Protein AF-A0A0V8EM22-F1 (afdb_monomer_lite)

Structure (mmCIF, N/CA/C/O backbone):
data_AF-A0A0V8EM22-F1
#
_entry.id   AF-A0A0V8EM22-F1
#
loop_
_atom_site.group_PDB
_atom_site.id
_atom_site.type_symbol
_atom_site.label_atom_id
_atom_site.label_alt_id
_atom_site.label_comp_id
_atom_site.label_asym_id
_atom_site.label_entity_id
_atom_site.label_seq_id
_atom_site.pdbx_PDB_ins_code
_atom_site.Cartn_x
_atom_site.Cartn_y
_atom_site.Cartn_z
_atom_site.occupancy
_atom_site.B_iso_or_equiv
_atom_site.auth_seq_id
_atom_site.auth_comp_id
_atom_site.auth_asym_id
_atom_site.auth_atom_id
_atom_site.pdbx_PDB_model_num
ATOM 1 N N . MET A 1 1 ? -6.463 -28.606 -37.754 1.00 37.53 1 MET A N 1
ATOM 2 C CA . MET A 1 1 ? -6.885 -27.564 -36.786 1.00 37.53 1 MET A CA 1
ATOM 3 C C . MET A 1 1 ? -6.209 -26.250 -37.142 1.00 37.53 1 MET A C 1
ATOM 5 O O . MET A 1 1 ? -5.006 -26.117 -36.960 1.00 37.53 1 MET A O 1
ATOM 9 N N . ASN A 1 2 ? -6.978 -25.320 -37.706 1.00 43.59 2 ASN A N 1
ATOM 10 C CA . ASN A 1 2 ? -6.508 -24.031 -38.202 1.00 43.59 2 ASN A CA 1
ATOM 11 C C . ASN A 1 2 ? -6.302 -23.076 -37.009 1.00 43.59 2 ASN A C 1
ATOM 13 O O . ASN A 1 2 ? -7.273 -22.582 -36.436 1.00 43.59 2 ASN A O 1
ATOM 17 N N . LYS A 1 3 ? -5.058 -22.894 -36.547 1.00 51.03 3 LYS A N 1
ATOM 18 C CA . LYS A 1 3 ? -4.764 -22.019 -35.401 1.00 51.03 3 LYS A CA 1
ATOM 19 C C . LYS A 1 3 ? -4.570 -20.589 -35.900 1.00 51.03 3 LYS A C 1
ATOM 21 O O . LYS A 1 3 ? -3.535 -20.238 -36.450 1.00 51.03 3 LYS A O 1
ATOM 26 N N . ASN A 1 4 ? -5.624 -19.806 -35.703 1.00 49.94 4 ASN A N 1
ATOM 27 C CA . ASN A 1 4 ? -5.757 -18.380 -35.971 1.00 49.94 4 ASN A CA 1
ATOM 28 C C . ASN A 1 4 ? -4.538 -17.586 -35.442 1.00 49.94 4 ASN A C 1
ATOM 30 O O . ASN A 1 4 ? -4.326 -17.489 -34.232 1.00 49.94 4 ASN A O 1
ATOM 34 N N . LEU A 1 5 ? -3.734 -17.032 -36.355 1.00 57.19 5 LEU A N 1
ATOM 35 C CA . LEU A 1 5 ? -2.487 -16.291 -36.097 1.00 57.19 5 LEU A CA 1
ATOM 36 C C . LEU A 1 5 ? -2.725 -14.841 -35.631 1.00 57.19 5 LEU A C 1
ATOM 38 O O . LEU A 1 5 ? -1.837 -14.002 -35.753 1.00 57.19 5 LEU A O 1
ATOM 42 N N . ASN A 1 6 ? -3.916 -14.520 -35.116 1.00 58.00 6 ASN A N 1
ATOM 43 C CA . ASN A 1 6 ? -4.239 -13.161 -34.698 1.00 58.00 6 ASN A CA 1
ATOM 44 C C . ASN A 1 6 ? -3.881 -12.934 -33.208 1.00 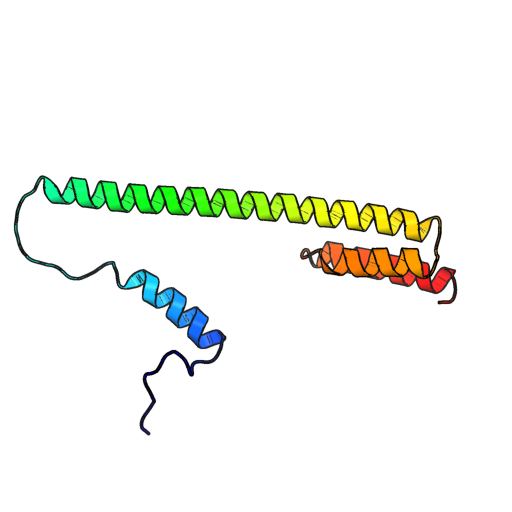58.00 6 ASN A C 1
ATOM 46 O O . ASN A 1 6 ? -4.538 -13.512 -32.333 1.00 58.00 6 ASN A O 1
ATOM 50 N N . PRO A 1 7 ? -2.880 -12.088 -32.885 1.00 56.06 7 PRO A N 1
ATOM 51 C CA . PRO A 1 7 ? -2.395 -11.864 -31.515 1.00 56.06 7 PRO A CA 1
ATOM 52 C C . PRO A 1 7 ? -3.414 -11.181 -30.587 1.00 56.06 7 PRO A C 1
ATOM 54 O O . PRO A 1 7 ? -3.223 -11.144 -29.370 1.00 56.06 7 PRO A O 1
ATOM 57 N N . LEU A 1 8 ? -4.512 -10.660 -31.142 1.00 57.84 8 LEU A N 1
ATOM 58 C CA . LEU A 1 8 ? -5.591 -10.035 -30.377 1.00 57.84 8 LEU A CA 1
ATOM 59 C C . LEU A 1 8 ? -6.415 -11.051 -29.563 1.00 57.84 8 LEU A C 1
ATOM 61 O O . LEU A 1 8 ? -6.966 -10.695 -28.528 1.00 57.84 8 LEU A O 1
ATOM 65 N N . ASN A 1 9 ? -6.445 -12.320 -29.989 1.00 59.00 9 ASN A N 1
ATOM 66 C CA . ASN A 1 9 ? -7.197 -13.399 -29.333 1.00 59.00 9 ASN A CA 1
ATOM 67 C C . ASN A 1 9 ? -6.352 -14.232 -28.352 1.00 59.00 9 ASN A C 1
ATOM 69 O O . ASN A 1 9 ? -6.757 -15.320 -27.941 1.00 59.00 9 ASN A O 1
ATOM 73 N N . TRP A 1 10 ? -5.152 -13.769 -27.998 1.00 68.12 10 TRP A N 1
ATOM 74 C CA . TRP A 1 10 ? -4.244 -14.516 -27.129 1.00 68.12 10 TRP A CA 1
ATOM 75 C C . TRP A 1 10 ? -4.523 -14.239 -25.652 1.00 68.12 10 TRP A C 1
ATOM 77 O O . TRP A 1 10 ? -4.811 -13.115 -25.244 1.00 68.12 10 TRP A O 1
ATOM 87 N N . THR A 1 11 ? -4.398 -15.276 -24.824 1.00 67.44 11 THR A N 1
ATOM 88 C CA . THR A 1 11 ? -4.560 -15.148 -23.369 1.00 67.44 11 THR A CA 1
ATOM 89 C C . THR A 1 11 ? -3.485 -14.226 -22.774 1.00 67.44 11 THR A C 1
ATOM 91 O O . THR A 1 11 ? -2.376 -14.135 -23.302 1.00 67.44 11 THR A O 1
ATOM 94 N N . LYS A 1 12 ? -3.763 -13.562 -21.637 1.00 57.88 12 LYS A N 1
ATOM 95 C CA . LYS A 1 12 ? -2.832 -12.587 -21.018 1.00 57.88 12 LYS A CA 1
ATOM 96 C C . LYS A 1 12 ? -1.407 -13.134 -20.818 1.00 57.88 12 LYS A C 1
ATOM 98 O O . LYS A 1 12 ? -0.442 -12.393 -20.964 1.00 57.88 12 LYS A O 1
ATOM 103 N N . LYS A 1 13 ? -1.256 -14.435 -20.536 1.00 54.84 13 LYS A N 1
ATOM 104 C CA . LYS A 1 13 ? 0.058 -15.096 -20.418 1.00 54.84 13 LYS A CA 1
ATOM 105 C C . LYS A 1 13 ? 0.783 -15.206 -21.768 1.00 54.84 13 LYS A C 1
ATOM 107 O O . LYS A 1 13 ? 1.988 -14.988 -21.827 1.00 54.84 13 LYS A O 1
ATOM 112 N N . GLN A 1 14 ? 0.060 -15.476 -22.854 1.00 55.62 14 GLN A N 1
ATOM 113 C CA . GLN A 1 14 ? 0.615 -15.542 -24.209 1.00 55.62 14 GLN A CA 1
ATOM 114 C C . GLN A 1 14 ? 0.991 -14.159 -24.759 1.00 55.62 14 GLN A C 1
ATOM 116 O O . GLN A 1 14 ? 2.008 -14.051 -25.434 1.00 55.62 14 GLN A O 1
ATOM 121 N N . GLN A 1 15 ? 0.249 -13.100 -24.416 1.00 59.22 15 GLN A N 1
ATOM 122 C CA . GLN A 1 15 ? 0.615 -11.720 -24.776 1.00 59.22 15 GLN A CA 1
ATOM 123 C C . GLN A 1 15 ? 1.915 -11.251 -24.101 1.00 59.22 15 GLN A C 1
ATOM 125 O O . GLN A 1 15 ? 2.701 -10.523 -24.701 1.00 59.22 15 GLN A O 1
ATOM 130 N N . ILE A 1 16 ? 2.181 -11.682 -22.864 1.00 57.59 16 ILE A N 1
ATOM 131 C CA . ILE A 1 16 ? 3.436 -11.357 -22.166 1.00 57.59 16 ILE A CA 1
ATOM 132 C C . ILE A 1 16 ? 4.625 -12.060 -22.839 1.00 57.59 16 ILE A C 1
ATOM 134 O O . ILE A 1 16 ? 5.673 -11.450 -23.045 1.00 57.59 16 ILE A O 1
ATOM 138 N N . ILE A 1 17 ? 4.447 -13.320 -23.244 1.00 50.62 17 ILE A N 1
ATOM 139 C CA . ILE A 1 17 ? 5.478 -14.098 -23.946 1.00 50.62 17 ILE A CA 1
ATOM 140 C C . ILE A 1 17 ? 5.706 -13.545 -25.365 1.00 50.62 17 ILE A C 1
ATOM 142 O O . ILE A 1 17 ? 6.851 -13.398 -25.791 1.00 50.62 17 ILE A O 1
ATOM 146 N N . SER A 1 18 ? 4.650 -13.135 -26.076 1.00 46.59 18 SER A N 1
ATOM 147 C CA . SER A 1 18 ? 4.771 -12.488 -27.391 1.00 46.59 18 SER A CA 1
ATOM 148 C C . SER A 1 18 ? 5.400 -11.094 -27.304 1.00 46.59 18 SER A C 1
ATOM 150 O O . SER A 1 18 ? 6.172 -10.709 -28.182 1.00 46.59 18 SER A O 1
ATOM 152 N N . GLY A 1 19 ? 5.129 -10.357 -26.222 1.00 48.78 19 GLY A N 1
ATOM 153 C CA . GLY A 1 19 ? 5.757 -9.072 -25.919 1.00 48.78 19 GLY A CA 1
ATOM 154 C C . GLY A 1 19 ? 7.262 -9.181 -25.653 1.00 48.78 19 GLY A C 1
ATOM 155 O O . GLY A 1 19 ? 8.007 -8.269 -26.007 1.00 48.78 19 GLY A O 1
ATOM 156 N N . ALA A 1 20 ? 7.732 -10.306 -25.102 1.00 48.53 20 ALA A N 1
ATOM 157 C CA . ALA A 1 20 ? 9.160 -10.583 -24.935 1.00 48.53 20 ALA A CA 1
ATOM 158 C C . ALA A 1 20 ? 9.846 -10.972 -26.261 1.00 48.53 20 ALA A C 1
ATOM 160 O O . ALA A 1 20 ? 10.974 -10.549 -26.514 1.00 48.53 20 ALA A O 1
ATOM 161 N N . VAL A 1 21 ? 9.162 -11.712 -27.143 1.00 44.59 21 VAL A N 1
ATOM 162 C CA . VAL A 1 21 ? 9.717 -12.158 -28.437 1.00 44.59 21 VAL A CA 1
ATOM 163 C C . VAL A 1 21 ? 9.770 -11.029 -29.477 1.00 44.59 21 VAL A C 1
ATOM 165 O O . VAL A 1 21 ? 10.732 -10.948 -30.240 1.00 44.59 21 VAL A O 1
ATOM 168 N N . ALA A 1 22 ? 8.823 -10.085 -29.464 1.00 45.09 22 ALA A N 1
ATOM 169 C CA . ALA A 1 22 ? 8.851 -8.929 -30.370 1.00 45.09 22 ALA A CA 1
ATOM 170 C C . ALA A 1 22 ? 10.072 -8.008 -30.153 1.00 45.09 22 ALA A C 1
ATOM 172 O O . ALA A 1 22 ? 10.525 -7.346 -31.085 1.00 45.09 22 ALA A O 1
ATOM 173 N N . ILE A 1 23 ? 10.648 -7.986 -28.944 1.00 48.06 23 ILE 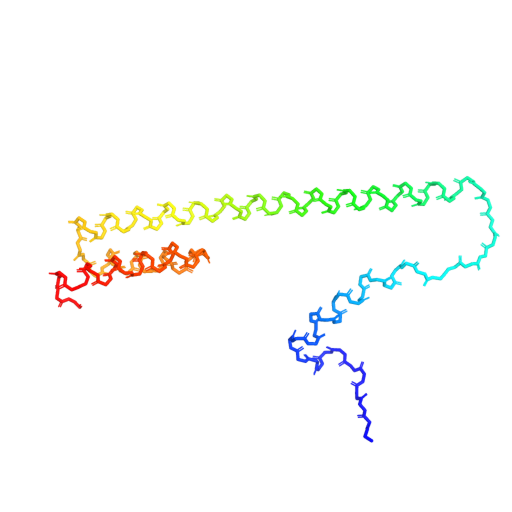A N 1
ATOM 174 C CA . ILE A 1 23 ? 11.833 -7.169 -28.632 1.00 48.06 23 ILE A CA 1
ATOM 175 C C . ILE A 1 23 ? 13.121 -7.783 -29.215 1.00 48.06 23 ILE A C 1
ATOM 177 O O . ILE A 1 23 ? 14.084 -7.053 -29.452 1.00 48.06 23 ILE A O 1
ATOM 181 N N . ILE A 1 24 ? 13.140 -9.088 -29.512 1.00 44.91 24 ILE A N 1
ATOM 182 C CA . ILE A 1 24 ? 14.317 -9.785 -30.059 1.00 44.91 24 ILE A CA 1
ATOM 183 C C . ILE A 1 24 ? 14.407 -9.646 -31.594 1.00 44.91 24 ILE A C 1
ATOM 185 O O . ILE A 1 24 ? 15.503 -9.652 -32.152 1.00 44.91 24 ILE A O 1
ATOM 189 N N . LEU A 1 25 ? 13.290 -9.421 -32.294 1.00 46.28 25 LEU A N 1
ATOM 190 C CA . LEU A 1 25 ? 13.242 -9.467 -33.766 1.00 46.28 25 LEU A CA 1
ATOM 191 C C . LEU A 1 25 ? 13.741 -8.212 -34.507 1.00 46.28 25 LEU A C 1
ATOM 193 O O . LEU A 1 25 ? 13.898 -8.257 -35.720 1.00 46.28 25 LEU A O 1
ATOM 197 N N . ILE A 1 26 ? 14.078 -7.111 -33.825 1.00 46.56 26 ILE A N 1
ATOM 198 C CA . ILE A 1 26 ? 14.694 -5.937 -34.493 1.00 46.56 26 ILE A CA 1
ATOM 199 C C . ILE A 1 26 ? 16.222 -6.139 -34.687 1.00 46.56 26 ILE A C 1
ATOM 201 O O . ILE A 1 26 ? 16.929 -5.251 -35.155 1.00 46.56 26 ILE A O 1
ATOM 205 N N . GLY A 1 27 ? 16.757 -7.313 -34.325 1.00 40.56 27 GLY A N 1
ATOM 206 C CA . GLY A 1 27 ? 18.192 -7.622 -34.324 1.00 40.56 27 GLY A CA 1
ATOM 207 C C . GLY A 1 27 ? 18.750 -8.400 -35.522 1.00 40.56 27 GLY A C 1
ATOM 208 O O . GLY A 1 27 ? 19.937 -8.704 -35.506 1.00 40.56 27 GLY A O 1
ATOM 209 N N . GLY A 1 28 ? 17.970 -8.732 -36.550 1.00 45.06 28 GLY A N 1
ATOM 210 C CA . GLY A 1 28 ? 18.516 -9.416 -37.727 1.00 45.06 28 GLY A CA 1
ATOM 211 C C . GLY A 1 28 ? 17.529 -9.430 -38.881 1.00 45.06 28 GLY A C 1
ATOM 212 O O . GLY A 1 28 ? 16.466 -10.012 -38.746 1.00 45.06 28 GLY A O 1
ATOM 213 N N . VAL A 1 29 ? 17.808 -8.704 -39.964 1.00 44.97 29 VAL A N 1
ATOM 214 C CA . VAL A 1 29 ? 18.463 -9.193 -41.192 1.00 44.97 29 VAL A CA 1
ATOM 215 C C . VAL A 1 29 ? 18.637 -7.975 -42.110 1.00 44.97 29 VAL A C 1
ATOM 217 O O . VAL A 1 29 ? 17.659 -7.417 -42.584 1.00 44.97 29 VAL A O 1
ATOM 220 N N . THR A 1 30 ? 19.877 -7.571 -42.384 1.00 40.62 30 THR A N 1
ATOM 221 C CA . THR A 1 30 ? 20.238 -6.939 -43.668 1.00 40.62 30 THR A CA 1
ATOM 222 C C . THR A 1 30 ? 21.731 -7.151 -43.878 1.00 40.62 30 THR A C 1
ATOM 224 O O . THR A 1 30 ? 22.558 -6.328 -43.490 1.00 40.62 30 THR A O 1
ATOM 227 N N . THR A 1 31 ? 22.080 -8.300 -44.448 1.00 48.97 31 THR A N 1
ATOM 228 C CA . THR A 1 31 ? 23.355 -8.501 -45.139 1.00 48.97 31 THR A CA 1
ATOM 229 C C . THR A 1 31 ? 23.267 -7.809 -46.498 1.00 48.97 31 THR A C 1
ATOM 231 O O . THR A 1 31 ? 22.417 -8.160 -47.312 1.00 48.97 31 THR A O 1
ATOM 234 N N . GLY A 1 32 ? 24.125 -6.818 -46.735 1.00 34.69 32 GLY A N 1
ATOM 235 C CA . GLY A 1 32 ? 24.233 -6.099 -48.005 1.00 34.69 32 GLY A CA 1
ATOM 236 C C . GLY A 1 32 ? 25.235 -4.952 -47.888 1.00 34.69 32 GLY A C 1
ATOM 237 O O . GLY A 1 32 ? 24.958 -3.938 -47.259 1.00 34.69 32 GLY A O 1
ATOM 238 N N . ILE A 1 33 ? 26.428 -5.171 -48.425 1.00 54.03 33 ILE A N 1
ATOM 239 C CA . ILE A 1 33 ? 27.655 -4.367 -48.333 1.00 54.03 33 ILE A CA 1
ATOM 240 C C . ILE A 1 33 ? 27.438 -2.896 -48.736 1.00 54.03 33 ILE A C 1
ATOM 242 O O . ILE A 1 33 ? 27.111 -2.660 -49.889 1.00 54.03 33 ILE A O 1
ATOM 246 N N . VAL A 1 34 ? 27.720 -1.929 -47.840 1.00 40.00 34 VAL A N 1
ATOM 247 C CA . VAL A 1 34 ? 28.522 -0.713 -48.139 1.00 40.00 34 VAL A CA 1
ATOM 248 C C . VAL A 1 34 ? 28.923 0.080 -46.871 1.00 40.00 34 VAL A C 1
ATOM 250 O O . VAL A 1 34 ? 28.088 0.504 -46.073 1.00 40.00 34 VAL A O 1
ATOM 253 N N . ASN A 1 35 ? 30.228 0.362 -46.787 1.00 43.47 35 ASN A N 1
ATOM 254 C CA . ASN A 1 35 ? 30.942 1.388 -46.008 1.00 43.47 35 ASN A CA 1
ATOM 255 C C . ASN A 1 35 ? 31.190 1.206 -44.487 1.00 43.47 35 ASN A C 1
ATOM 257 O O . ASN A 1 35 ? 30.331 1.431 -43.633 1.00 43.47 35 ASN A O 1
ATOM 261 N N . HIS A 1 36 ? 32.464 0.953 -44.157 1.00 46.78 36 HIS A N 1
ATOM 262 C CA . HIS A 1 36 ? 33.066 0.759 -42.825 1.00 46.78 36 HIS A CA 1
ATOM 263 C C . HIS A 1 36 ? 32.865 1.935 -41.829 1.00 46.78 36 HIS A C 1
ATOM 265 O O . HIS A 1 36 ? 32.987 1.751 -40.621 1.00 46.78 36 HIS A O 1
ATOM 271 N N . ALA A 1 37 ? 32.461 3.127 -42.288 1.00 51.31 37 ALA A N 1
ATOM 272 C CA . ALA A 1 37 ? 32.142 4.276 -41.425 1.00 51.31 37 ALA A CA 1
ATOM 273 C C . ALA A 1 37 ? 30.696 4.275 -40.877 1.00 51.31 37 ALA A C 1
ATOM 275 O O . ALA A 1 37 ? 30.419 4.841 -39.817 1.00 51.31 37 ALA A O 1
ATOM 276 N N . ASN A 1 38 ? 29.754 3.628 -41.574 1.00 49.91 38 ASN A N 1
ATOM 277 C CA . ASN A 1 38 ? 28.327 3.690 -41.235 1.00 49.91 38 ASN A CA 1
ATOM 278 C C . ASN A 1 38 ? 27.923 2.639 -40.179 1.00 49.91 38 ASN A C 1
ATOM 280 O O . ASN A 1 38 ? 26.933 2.818 -39.469 1.00 49.91 38 ASN A O 1
ATOM 284 N N . HIS A 1 39 ? 28.712 1.568 -40.027 1.00 48.19 39 HIS A N 1
ATOM 285 C CA . HIS A 1 39 ? 28.500 0.546 -38.996 1.00 48.19 39 HIS A CA 1
ATOM 286 C C . HIS A 1 39 ? 28.711 1.116 -37.586 1.00 48.19 39 HIS A C 1
ATOM 288 O O . HIS A 1 39 ? 27.813 1.031 -36.753 1.00 48.19 39 HIS A O 1
ATOM 294 N N . GLN A 1 40 ? 29.819 1.833 -37.348 1.00 53.25 40 GLN A N 1
ATOM 295 C CA . GLN A 1 40 ? 30.084 2.475 -36.052 1.00 53.25 40 GLN A CA 1
ATOM 296 C C . GLN A 1 40 ? 29.019 3.518 -35.679 1.00 53.25 40 GLN A C 1
ATOM 298 O O . GLN A 1 40 ? 28.630 3.627 -34.518 1.00 53.25 40 GLN A O 1
ATOM 303 N N . ALA A 1 41 ? 28.508 4.281 -36.651 1.00 55.25 41 ALA A N 1
ATOM 304 C CA . ALA A 1 41 ? 27.446 5.255 -36.406 1.00 55.25 41 ALA A CA 1
ATOM 305 C C . ALA A 1 41 ? 26.112 4.582 -36.030 1.00 55.25 41 ALA A C 1
ATOM 307 O O . ALA A 1 41 ? 25.385 5.088 -35.170 1.00 55.25 41 ALA A O 1
ATOM 308 N N . LYS A 1 42 ? 25.787 3.434 -36.640 1.00 53.06 42 LYS A N 1
ATOM 309 C CA . LYS A 1 42 ? 24.601 2.638 -36.292 1.00 53.06 42 LYS A CA 1
ATOM 310 C C . LYS A 1 42 ? 24.751 1.960 -34.928 1.00 53.06 42 LYS A C 1
ATOM 312 O O . LYS A 1 42 ? 23.820 2.038 -34.129 1.00 53.06 42 LYS A O 1
ATOM 317 N N . GLU A 1 43 ? 25.915 1.400 -34.611 1.00 56.47 43 GLU A N 1
ATOM 318 C CA . GLU A 1 43 ? 26.181 0.790 -33.301 1.00 56.47 43 GLU A CA 1
ATOM 319 C C . GLU A 1 43 ? 26.146 1.816 -32.164 1.00 56.47 43 GLU A C 1
ATOM 321 O O . GLU A 1 43 ? 25.449 1.602 -31.171 1.00 56.47 43 GLU A O 1
ATOM 326 N N . ARG A 1 44 ? 26.749 3.000 -32.347 1.00 58.69 44 ARG A N 1
ATOM 327 C CA . ARG A 1 44 ? 26.657 4.107 -31.376 1.00 58.69 44 ARG A CA 1
ATOM 328 C C . ARG A 1 44 ? 25.217 4.585 -31.166 1.00 58.69 44 ARG A C 1
ATOM 330 O O . ARG A 1 44 ? 24.833 4.903 -30.041 1.00 58.69 44 ARG A O 1
ATOM 337 N N . LYS A 1 45 ? 24.386 4.616 -32.217 1.00 60.56 45 LYS A N 1
ATOM 338 C CA . LYS A 1 45 ? 22.953 4.954 -32.101 1.00 60.56 45 LYS A CA 1
ATOM 339 C C . LYS A 1 45 ? 22.173 3.877 -31.340 1.00 60.56 45 LYS A C 1
ATOM 341 O O . LYS A 1 45 ? 21.345 4.220 -30.497 1.00 60.56 45 LYS A O 1
ATOM 346 N N . ILE A 1 46 ? 22.449 2.596 -31.589 1.00 60.47 46 ILE A N 1
ATOM 347 C CA . ILE A 1 46 ? 21.829 1.470 -30.873 1.00 60.47 46 ILE A CA 1
ATOM 348 C C . ILE A 1 46 ? 22.230 1.484 -29.392 1.00 60.47 46 ILE A C 1
ATOM 350 O O . ILE A 1 46 ? 21.370 1.338 -28.521 1.00 60.47 46 ILE A O 1
ATOM 354 N N . GLU A 1 47 ? 23.501 1.727 -29.084 1.00 61.81 47 GLU A N 1
ATOM 355 C CA . GLU A 1 47 ? 23.998 1.813 -27.711 1.00 61.81 47 GLU A CA 1
ATOM 356 C C . GLU A 1 47 ? 23.446 3.040 -26.968 1.00 61.81 47 GLU A C 1
ATOM 358 O O . GLU A 1 47 ? 22.974 2.924 -25.836 1.00 61.81 47 GLU A O 1
ATOM 363 N N . ALA A 1 48 ? 23.378 4.203 -27.623 1.00 64.50 48 ALA A N 1
ATOM 364 C CA . ALA A 1 48 ? 22.761 5.401 -27.056 1.00 64.50 48 ALA A CA 1
ATOM 365 C C . ALA A 1 48 ? 21.268 5.193 -26.747 1.00 64.50 48 ALA A C 1
ATOM 367 O O . ALA A 1 48 ? 20.778 5.639 -25.706 1.00 64.50 48 ALA A O 1
ATOM 368 N N . LEU A 1 49 ? 20.536 4.490 -27.618 1.00 65.38 49 LEU A N 1
ATOM 369 C CA . LEU A 1 49 ? 19.136 4.128 -27.385 1.00 65.38 49 LEU A CA 1
ATOM 370 C C . LEU A 1 49 ? 18.987 3.128 -26.228 1.00 65.38 49 LEU A C 1
ATOM 372 O O . LEU A 1 49 ? 18.100 3.312 -25.390 1.00 65.38 49 LEU A O 1
ATOM 376 N N . LYS A 1 50 ? 19.865 2.119 -26.129 1.00 65.81 50 LYS A N 1
ATOM 377 C CA . LYS A 1 50 ? 19.910 1.186 -24.987 1.00 65.81 50 LYS A CA 1
ATOM 378 C C . LYS A 1 50 ? 20.183 1.930 -23.678 1.00 65.81 50 LYS A C 1
ATOM 380 O O . LYS A 1 50 ? 19.411 1.792 -22.731 1.00 65.81 50 LYS A O 1
ATOM 385 N N . ASN A 1 51 ? 21.186 2.804 -23.642 1.00 71.62 51 ASN A N 1
ATOM 386 C CA . ASN A 1 51 ? 21.514 3.604 -22.461 1.00 71.62 51 ASN A CA 1
ATOM 387 C C . ASN A 1 51 ? 20.387 4.568 -22.063 1.00 71.62 51 ASN A C 1
ATOM 389 O O . ASN A 1 51 ? 20.075 4.687 -20.876 1.00 71.62 51 ASN A O 1
ATOM 393 N N . LYS A 1 52 ? 19.712 5.212 -23.026 1.00 70.56 52 LYS A N 1
ATOM 394 C CA . LYS A 1 52 ? 18.520 6.036 -22.751 1.00 70.56 52 LYS A CA 1
ATOM 395 C C . LYS A 1 52 ? 17.383 5.205 -22.147 1.00 70.56 52 LYS A C 1
ATOM 397 O O . LYS A 1 52 ? 16.789 5.632 -21.157 1.00 70.56 52 LYS A O 1
ATOM 402 N N . LYS A 1 53 ? 17.109 4.009 -22.683 1.00 67.31 53 LYS A N 1
ATOM 403 C CA . LYS A 1 53 ? 16.090 3.092 -22.139 1.00 67.31 53 LYS A CA 1
ATOM 404 C C . LYS A 1 53 ? 16.435 2.618 -20.725 1.00 67.31 53 LYS A C 1
ATOM 406 O O . LYS A 1 53 ? 15.560 2.637 -19.863 1.00 67.31 53 LYS A O 1
ATOM 411 N N . ILE A 1 54 ? 17.695 2.265 -20.459 1.00 72.81 54 ILE A N 1
ATOM 412 C CA . ILE A 1 54 ? 18.159 1.861 -19.121 1.00 72.81 54 ILE A CA 1
ATOM 413 C C . ILE A 1 54 ? 17.990 3.011 -18.124 1.00 72.81 54 ILE A C 1
ATOM 415 O O . ILE A 1 54 ? 17.432 2.804 -17.048 1.00 72.81 54 ILE A O 1
ATOM 419 N N . LYS A 1 55 ? 18.404 4.236 -18.479 1.00 76.50 55 LYS A N 1
ATOM 420 C CA . LYS A 1 55 ? 18.233 5.423 -17.622 1.00 76.50 55 LYS A CA 1
ATOM 421 C C . LYS A 1 55 ? 16.759 5.709 -17.328 1.00 76.50 55 LYS A C 1
ATOM 423 O O . LYS A 1 55 ? 16.406 5.942 -16.175 1.00 76.50 55 LYS A O 1
ATOM 428 N N . LEU A 1 56 ? 15.891 5.629 -18.338 1.00 78.00 56 LEU A N 1
ATOM 429 C CA . LEU A 1 56 ? 14.448 5.806 -18.161 1.00 78.00 56 LEU A CA 1
ATOM 430 C C . LEU A 1 56 ? 13.843 4.723 -17.256 1.00 78.00 56 LEU A C 1
ATOM 432 O O . LEU A 1 56 ? 13.016 5.030 -16.400 1.00 78.00 56 LEU A O 1
ATOM 436 N N . CYS A 1 57 ? 14.268 3.467 -17.417 1.00 73.31 57 CYS A N 1
ATOM 437 C CA . CYS A 1 57 ? 13.815 2.358 -16.583 1.00 73.31 57 CYS A CA 1
ATOM 438 C C . CYS A 1 57 ? 14.260 2.538 -15.123 1.00 73.31 57 CYS A C 1
ATOM 440 O O . CYS A 1 57 ? 13.432 2.445 -14.220 1.00 73.31 57 CYS A O 1
ATOM 442 N N . LYS A 1 58 ? 15.526 2.918 -14.890 1.00 78.69 58 LYS A N 1
ATOM 443 C CA . LYS A 1 58 ? 16.046 3.250 -13.553 1.00 78.69 58 LYS A CA 1
ATOM 444 C C . LYS A 1 58 ? 15.275 4.405 -12.909 1.00 78.69 58 LYS A C 1
ATOM 446 O O . LYS A 1 58 ? 14.857 4.285 -11.763 1.00 78.69 58 LYS A O 1
ATOM 451 N N . ALA A 1 59 ? 15.014 5.482 -13.650 1.00 82.38 59 ALA A N 1
ATOM 452 C CA . ALA A 1 59 ? 14.248 6.622 -13.145 1.00 82.38 59 ALA A CA 1
ATOM 453 C C . ALA A 1 59 ? 12.803 6.239 -12.776 1.00 82.38 59 ALA A C 1
ATOM 455 O O . ALA A 1 59 ? 12.281 6.683 -11.754 1.00 82.38 59 ALA A O 1
ATOM 456 N N . ARG A 1 60 ? 12.150 5.390 -13.581 1.00 79.81 60 ARG A N 1
ATOM 457 C CA . ARG A 1 60 ? 10.809 4.866 -13.273 1.00 79.81 60 ARG A CA 1
ATOM 458 C C . ARG A 1 60 ? 10.820 3.951 -12.050 1.00 79.81 60 ARG A C 1
ATOM 460 O O . ARG A 1 60 ? 9.946 4.093 -11.201 1.00 79.81 60 ARG A O 1
ATOM 467 N N . ALA A 1 61 ? 11.810 3.067 -11.937 1.00 80.44 61 ALA A N 1
ATOM 468 C CA . ALA A 1 61 ? 11.975 2.191 -10.782 1.00 80.44 61 ALA A CA 1
ATOM 469 C C . ALA A 1 61 ? 12.219 2.992 -9.493 1.00 80.44 61 ALA A C 1
ATOM 471 O O . ALA A 1 61 ? 11.610 2.707 -8.465 1.00 80.44 61 ALA A O 1
ATOM 472 N N . GLU A 1 62 ? 13.038 4.044 -9.547 1.00 83.69 62 GLU A N 1
ATOM 473 C CA . GLU A 1 62 ? 13.267 4.916 -8.393 1.00 83.69 62 GLU A CA 1
ATOM 474 C C . GLU A 1 62 ? 11.998 5.675 -7.987 1.00 83.69 62 GLU A C 1
ATOM 476 O O . GLU A 1 62 ? 11.665 5.718 -6.801 1.00 83.69 62 GLU A O 1
ATOM 481 N N . LYS A 1 63 ? 11.252 6.226 -8.955 1.00 85.00 63 LYS A N 1
ATOM 482 C CA . LYS A 1 63 ? 9.952 6.861 -8.685 1.00 85.00 63 LYS A CA 1
ATOM 483 C C . LYS A 1 63 ? 8.967 5.880 -8.054 1.00 85.00 63 LYS A C 1
ATOM 485 O O . LYS A 1 63 ? 8.317 6.238 -7.079 1.00 85.00 63 LYS A O 1
ATOM 490 N N . ALA A 1 64 ? 8.895 4.648 -8.558 1.00 83.69 64 ALA A N 1
ATOM 491 C CA . ALA A 1 64 ? 8.047 3.608 -7.985 1.00 83.69 64 ALA A CA 1
ATOM 492 C C . ALA A 1 64 ? 8.462 3.264 -6.546 1.00 83.69 64 ALA A C 1
ATOM 494 O O . ALA A 1 64 ? 7.602 3.169 -5.679 1.00 83.69 64 ALA A O 1
ATOM 495 N N . ARG A 1 65 ? 9.770 3.161 -6.265 1.00 85.25 65 ARG A N 1
ATOM 496 C CA . ARG A 1 65 ? 10.279 2.910 -4.908 1.00 85.25 65 ARG A CA 1
ATOM 497 C C . ARG A 1 65 ? 9.967 4.057 -3.948 1.00 85.25 65 ARG A C 1
ATOM 499 O O . ARG A 1 65 ? 9.638 3.811 -2.795 1.00 85.25 65 ARG A O 1
ATOM 506 N N . LYS A 1 66 ? 10.101 5.307 -4.400 1.00 89.75 66 LYS A N 1
ATOM 507 C CA . LYS A 1 66 ? 9.756 6.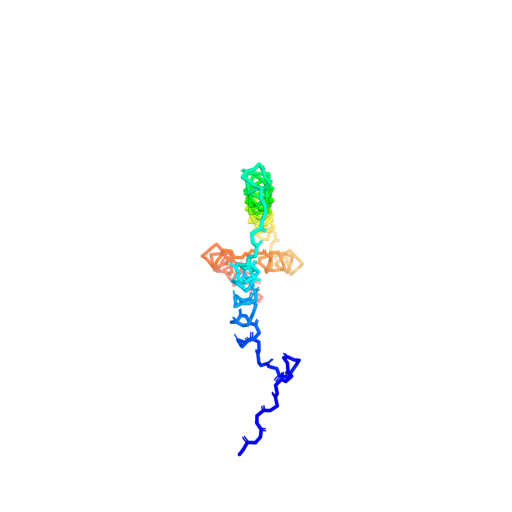494 -3.601 1.00 89.75 66 LYS A CA 1
ATOM 508 C C . LYS A 1 66 ? 8.260 6.527 -3.296 1.00 89.75 66 LYS A C 1
ATOM 510 O O . LYS A 1 66 ? 7.900 6.686 -2.139 1.00 89.75 66 LYS A O 1
ATOM 515 N N . LEU A 1 67 ? 7.424 6.306 -4.311 1.00 87.94 67 LEU A N 1
ATOM 516 C CA . LEU A 1 67 ? 5.972 6.256 -4.154 1.00 87.94 67 LEU A CA 1
ATOM 517 C C . LEU A 1 67 ? 5.546 5.158 -3.175 1.00 87.94 67 LEU A C 1
ATOM 519 O O . LEU A 1 67 ? 4.703 5.403 -2.325 1.00 87.94 67 LEU A O 1
ATOM 523 N N . GLU A 1 68 ? 6.166 3.981 -3.254 1.00 87.69 68 GLU A N 1
ATOM 524 C CA . GLU A 1 68 ? 5.878 2.885 -2.330 1.00 87.69 68 GLU A CA 1
ATOM 525 C C . GLU A 1 68 ? 6.196 3.259 -0.880 1.00 87.69 68 GLU A C 1
ATOM 527 O O . GLU A 1 68 ? 5.354 3.100 -0.003 1.00 87.69 68 GLU A O 1
ATOM 532 N N . LYS A 1 69 ? 7.368 3.854 -0.631 1.00 91.31 69 LYS A N 1
ATOM 533 C CA . LYS A 1 69 ? 7.731 4.337 0.710 1.00 91.31 69 LYS A CA 1
ATOM 534 C C . LYS A 1 69 ? 6.766 5.401 1.228 1.00 91.31 69 LYS A C 1
ATOM 536 O O . LYS A 1 69 ? 6.469 5.424 2.418 1.00 91.31 69 LYS A O 1
ATOM 541 N N . THR A 1 70 ? 6.291 6.288 0.354 1.00 92.56 70 THR A N 1
ATOM 542 C CA . THR A 1 70 ? 5.271 7.281 0.712 1.00 92.56 70 THR A CA 1
ATOM 543 C C . THR A 1 70 ? 3.952 6.602 1.070 1.00 92.56 70 THR A C 1
ATOM 545 O O . THR A 1 70 ? 3.399 6.909 2.118 1.00 92.56 70 THR A O 1
ATOM 548 N N . ASN A 1 71 ? 3.496 5.628 0.278 1.00 91.50 71 ASN A N 1
ATOM 549 C CA . ASN A 1 71 ? 2.274 4.877 0.569 1.00 91.50 71 ASN A CA 1
ATOM 550 C C . ASN A 1 71 ? 2.369 4.121 1.903 1.00 91.50 71 ASN A C 1
ATOM 552 O O . ASN A 1 71 ? 1.422 4.153 2.685 1.00 91.50 71 ASN A O 1
ATOM 556 N N . GLU A 1 72 ? 3.504 3.475 2.188 1.00 92.81 72 GLU A N 1
ATOM 557 C CA . GLU A 1 72 ? 3.755 2.814 3.475 1.00 92.81 72 GLU A CA 1
ATOM 558 C C . GLU A 1 72 ? 3.712 3.820 4.640 1.00 92.81 72 GLU A C 1
ATOM 560 O O . GLU A 1 72 ? 3.069 3.567 5.659 1.00 92.81 72 GLU A O 1
ATOM 565 N N . ALA A 1 73 ? 4.354 4.983 4.486 1.00 94.75 73 ALA A N 1
ATOM 566 C CA . ALA A 1 73 ? 4.389 6.022 5.514 1.00 94.75 73 ALA A CA 1
ATOM 567 C C . ALA A 1 73 ? 3.013 6.658 5.767 1.00 94.75 73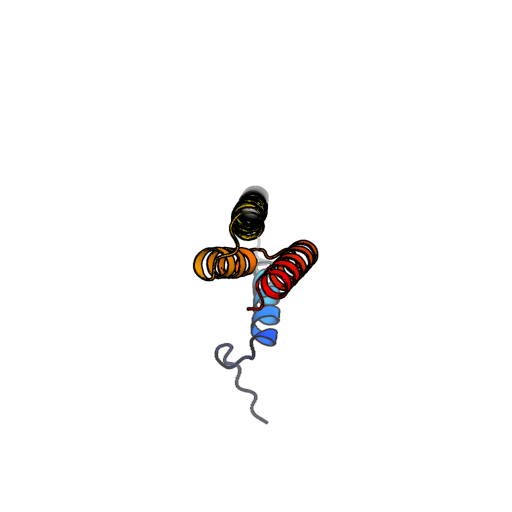 ALA A C 1
ATOM 569 O O . ALA A 1 73 ? 2.636 6.866 6.920 1.00 94.75 73 ALA A O 1
ATOM 570 N N . ASP A 1 74 ? 2.259 6.955 4.711 1.00 93.69 74 ASP A N 1
ATOM 571 C CA . ASP A 1 74 ? 0.924 7.541 4.819 1.00 93.69 74 ASP A CA 1
ATOM 572 C C . ASP A 1 74 ? -0.067 6.542 5.423 1.00 93.69 74 ASP A C 1
ATOM 574 O O . ASP A 1 74 ? -0.832 6.907 6.318 1.00 93.69 74 ASP A O 1
ATOM 578 N N . SER A 1 75 ? 0.019 5.265 5.033 1.00 94.75 75 SER A N 1
ATOM 579 C CA . SER A 1 75 ? -0.790 4.201 5.643 1.00 94.75 75 SER A CA 1
ATOM 580 C C . SER A 1 75 ? -0.482 4.048 7.129 1.00 94.75 75 SER A C 1
ATOM 582 O O . SER A 1 75 ? -1.395 3.953 7.945 1.00 94.75 75 SER A O 1
ATOM 584 N N . LYS A 1 76 ? 0.800 4.120 7.514 1.00 96.44 76 LYS A N 1
ATOM 585 C CA . LYS A 1 76 ? 1.207 4.083 8.923 1.00 96.44 76 LYS A CA 1
ATOM 586 C C . LYS A 1 76 ? 0.650 5.262 9.730 1.00 96.44 76 LYS A C 1
ATOM 588 O O . LYS A 1 76 ? 0.244 5.070 10.870 1.00 96.44 76 LYS A O 1
ATOM 593 N N . LYS A 1 77 ? 0.615 6.474 9.164 1.00 96.81 77 LYS A N 1
ATOM 594 C CA . LYS A 1 77 ? 0.015 7.644 9.837 1.00 96.81 77 LYS A CA 1
ATOM 595 C C . LYS A 1 77 ? -1.484 7.460 10.056 1.00 96.81 77 LYS A C 1
ATOM 597 O O . LYS A 1 77 ? -1.983 7.776 11.129 1.00 96.81 77 LYS A O 1
ATOM 602 N N . LEU A 1 78 ? -2.197 6.951 9.051 1.00 96.06 78 LEU A N 1
ATOM 603 C CA . LEU A 1 78 ? -3.633 6.687 9.158 1.00 96.06 78 LEU A CA 1
ATOM 604 C C . LEU A 1 78 ? -3.931 5.570 10.164 1.00 96.06 78 LEU A C 1
ATOM 606 O O . LEU A 1 78 ? -4.884 5.686 10.928 1.00 96.06 78 LEU A O 1
ATOM 610 N N . LEU A 1 79 ? -3.077 4.548 10.225 1.00 96.00 79 LEU A N 1
ATOM 611 C CA . LEU A 1 79 ? -3.121 3.518 11.261 1.00 96.00 79 LEU A CA 1
ATOM 612 C C . LEU A 1 79 ? -2.911 4.080 12.668 1.00 96.00 79 LEU A C 1
ATOM 614 O O . LEU A 1 79 ? -3.684 3.749 13.555 1.00 96.00 79 LEU A O 1
ATOM 618 N N . ASP A 1 80 ? -1.919 4.949 12.876 1.00 96.06 80 ASP A N 1
ATOM 619 C CA . ASP A 1 80 ? -1.683 5.596 14.177 1.00 96.06 80 ASP A CA 1
ATOM 620 C C . ASP A 1 80 ? -2.890 6.444 14.619 1.00 96.06 80 ASP A C 1
ATOM 622 O O . ASP A 1 80 ? -3.298 6.401 15.781 1.00 96.06 80 ASP A O 1
ATOM 626 N N . ILE A 1 81 ? -3.525 7.153 13.678 1.00 95.75 81 ILE A N 1
ATOM 627 C CA . ILE A 1 81 ? -4.773 7.888 13.933 1.00 95.75 81 ILE A CA 1
ATOM 628 C C . ILE A 1 81 ? -5.908 6.927 14.303 1.00 95.75 81 ILE A C 1
ATOM 630 O O . ILE A 1 81 ? -6.643 7.195 15.252 1.00 95.75 81 ILE A O 1
ATOM 634 N N . ALA A 1 82 ? -6.064 5.818 13.575 1.00 94.06 82 ALA A N 1
ATOM 635 C CA . ALA A 1 82 ? -7.081 4.812 13.865 1.00 94.06 82 ALA A CA 1
ATOM 636 C C . ALA A 1 82 ? -6.821 4.085 15.194 1.00 94.06 82 ALA A C 1
ATOM 638 O O . ALA A 1 82 ? -7.770 3.704 15.866 1.00 94.06 82 ALA A O 1
ATOM 639 N N . GLU A 1 83 ? -5.565 3.923 15.605 1.00 93.81 83 GLU A N 1
ATOM 640 C CA . GLU A 1 83 ? -5.207 3.320 16.888 1.00 93.81 83 GLU A CA 1
ATOM 641 C C . GLU A 1 83 ? -5.526 4.244 18.070 1.00 93.81 83 GLU A C 1
ATOM 643 O O . GLU A 1 83 ? -6.054 3.785 19.083 1.00 93.81 83 GLU A O 1
ATOM 648 N N . LYS A 1 84 ? -5.255 5.547 17.935 1.00 94.19 84 LYS A N 1
ATOM 649 C CA . LYS A 1 84 ? -5.567 6.554 18.964 1.00 94.19 84 LYS A CA 1
ATOM 650 C C . LYS A 1 84 ? -7.056 6.880 19.033 1.00 94.19 84 LYS A C 1
ATOM 652 O O . LYS A 1 84 ? -7.599 7.062 20.118 1.00 94.19 84 LYS A O 1
ATOM 657 N N . THR A 1 85 ? -7.701 6.950 17.872 1.00 93.19 85 THR A N 1
ATOM 658 C CA . THR A 1 85 ? -9.100 7.357 17.723 1.00 93.19 85 THR A CA 1
ATOM 659 C C . THR A 1 85 ? -9.823 6.364 16.806 1.00 93.19 85 THR A C 1
ATOM 661 O O . THR A 1 85 ? -10.021 6.646 15.614 1.00 93.19 85 THR A O 1
ATOM 664 N N . PRO A 1 86 ? -10.218 5.195 17.343 1.00 90.69 86 PRO A N 1
ATOM 665 C CA . PRO A 1 86 ? -10.760 4.081 16.569 1.00 90.69 86 PRO A CA 1
ATOM 666 C C . PRO A 1 86 ? -12.234 4.301 16.207 1.00 90.69 86 PRO A C 1
ATOM 668 O O . PRO A 1 86 ? -13.142 3.707 16.777 1.00 90.69 86 PRO A O 1
ATOM 671 N N . THR A 1 87 ? -12.468 5.193 15.248 1.00 93.44 87 THR A N 1
ATOM 672 C CA . THR A 1 87 ? -13.785 5.420 14.632 1.00 93.44 87 THR A CA 1
ATOM 673 C C . THR A 1 87 ? -13.890 4.659 13.316 1.00 93.44 87 THR A C 1
ATOM 675 O O . THR A 1 87 ? -12.879 4.491 12.628 1.00 93.44 87 THR A O 1
ATOM 678 N N . ASP A 1 88 ? -15.102 4.283 12.899 1.00 92.25 88 ASP A N 1
ATOM 679 C CA . ASP A 1 88 ? -15.345 3.616 11.608 1.00 92.25 88 ASP A CA 1
ATOM 680 C C . ASP A 1 88 ? -14.705 4.361 10.433 1.00 92.25 88 ASP A C 1
ATOM 682 O O . ASP A 1 88 ? -14.102 3.762 9.542 1.00 92.25 88 ASP A O 1
ATOM 686 N N . LYS A 1 89 ? -14.781 5.697 10.454 1.00 94.38 89 LYS A N 1
ATOM 687 C CA . LYS A 1 89 ? -14.190 6.554 9.424 1.00 94.38 89 LYS A CA 1
ATOM 688 C C . LYS A 1 89 ? -12.666 6.427 9.383 1.00 94.38 89 LYS A C 1
ATOM 690 O O . LYS A 1 89 ? -12.109 6.289 8.297 1.00 94.38 89 LYS A O 1
ATOM 695 N N . ASN A 1 90 ? -11.993 6.478 10.533 1.00 94.12 90 ASN A N 1
ATOM 696 C CA . ASN A 1 90 ? -10.531 6.391 10.590 1.00 94.12 90 ASN A CA 1
ATOM 697 C C . ASN A 1 90 ? -10.038 4.988 10.228 1.00 94.12 90 ASN A C 1
ATOM 699 O O . ASN A 1 90 ? -9.057 4.856 9.499 1.00 94.12 90 ASN A O 1
ATOM 703 N N . ILE A 1 91 ? -10.750 3.955 10.682 1.00 94.38 91 ILE A N 1
ATOM 704 C CA . ILE A 1 91 ? -10.454 2.558 10.357 1.00 94.38 91 ILE A CA 1
ATOM 705 C C . ILE A 1 91 ? -10.583 2.335 8.849 1.00 94.38 91 ILE A C 1
ATOM 707 O O . ILE A 1 91 ? -9.651 1.833 8.227 1.00 94.38 91 ILE A O 1
ATOM 711 N N . LYS A 1 92 ? -11.676 2.802 8.234 1.00 94.88 92 LYS A N 1
ATOM 712 C CA . LYS A 1 92 ? -11.878 2.694 6.786 1.00 94.88 92 LYS A CA 1
ATOM 713 C C . LYS A 1 92 ? -10.806 3.440 5.987 1.00 94.88 92 LYS A C 1
ATOM 715 O O . LYS A 1 92 ? -10.291 2.909 5.009 1.00 94.88 92 LYS A O 1
ATOM 720 N N . LEU A 1 93 ? -10.420 4.644 6.420 1.00 96.00 93 LEU A N 1
ATOM 721 C CA . LEU A 1 93 ? -9.328 5.394 5.787 1.00 96.00 93 LEU A CA 1
ATOM 722 C C . LEU A 1 93 ? -7.990 4.648 5.868 1.00 96.00 93 LEU A C 1
ATOM 724 O O . LEU A 1 93 ? -7.236 4.645 4.892 1.00 96.00 93 LEU A O 1
ATOM 728 N N . ALA A 1 94 ? -7.698 4.007 7.003 1.00 95.56 94 ALA A N 1
ATOM 729 C CA . ALA A 1 94 ? -6.519 3.163 7.146 1.00 95.56 94 ALA A CA 1
ATOM 730 C C . ALA A 1 94 ? -6.585 1.962 6.186 1.00 95.56 94 ALA A C 1
ATOM 732 O O . ALA A 1 94 ? -5.646 1.766 5.416 1.00 95.56 94 ALA A O 1
ATOM 733 N N . GLU A 1 95 ? -7.703 1.233 6.131 1.00 95.38 95 GLU A N 1
ATOM 734 C CA . GLU A 1 95 ? -7.908 0.106 5.204 1.00 95.38 95 GLU A CA 1
ATOM 735 C C . GLU A 1 95 ? -7.715 0.510 3.735 1.00 95.38 95 GLU A C 1
ATOM 737 O O . GLU A 1 95 ? -6.922 -0.104 3.017 1.00 95.38 95 GLU A O 1
ATOM 742 N N . ASP A 1 96 ? -8.358 1.597 3.305 1.00 96.38 96 ASP A N 1
ATOM 743 C CA . ASP A 1 96 ? -8.250 2.117 1.938 1.00 96.38 96 ASP A CA 1
ATOM 744 C C . ASP A 1 96 ? -6.810 2.529 1.583 1.00 96.38 96 ASP A C 1
ATOM 746 O O . ASP A 1 96 ? -6.373 2.405 0.433 1.00 96.38 96 ASP A O 1
ATOM 750 N N . SER A 1 97 ? -6.046 3.028 2.560 1.00 94.06 97 SER A N 1
ATOM 751 C CA . SER A 1 97 ? -4.636 3.377 2.361 1.00 94.06 97 SER A CA 1
ATOM 752 C C . SER A 1 97 ? -3.738 2.145 2.240 1.00 94.06 97 SER A C 1
ATOM 754 O O . SER A 1 97 ? -2.894 2.094 1.342 1.00 94.06 97 SER A O 1
ATOM 756 N N . ILE A 1 98 ? -3.991 1.108 3.046 1.00 94.75 98 ILE A N 1
ATOM 757 C CA . ILE A 1 98 ? -3.247 -0.156 3.046 1.00 94.75 98 ILE A CA 1
ATOM 758 C C . ILE A 1 98 ? -3.389 -0.880 1.699 1.00 94.75 98 ILE A C 1
ATOM 760 O O . ILE A 1 98 ? -2.435 -1.505 1.236 1.00 94.75 98 ILE A O 1
ATOM 764 N N . LEU A 1 99 ? -4.522 -0.733 0.998 1.00 94.38 99 LEU A N 1
ATOM 765 C CA . LEU A 1 99 ? -4.696 -1.256 -0.368 1.00 94.38 99 LEU A CA 1
ATOM 766 C C . LEU A 1 99 ? -3.689 -0.681 -1.383 1.00 94.38 99 LEU A C 1
ATOM 768 O O . LEU A 1 99 ? -3.454 -1.294 -2.426 1.00 94.38 99 LEU A O 1
ATOM 772 N N . LYS A 1 100 ? -3.088 0.483 -1.102 1.00 92.31 100 LYS A N 1
ATOM 773 C CA . LYS A 1 100 ? -2.085 1.132 -1.964 1.00 92.31 100 LYS A CA 1
ATOM 774 C C . LYS A 1 100 ? -0.653 0.668 -1.674 1.00 92.31 100 LYS A C 1
ATOM 776 O O . LYS A 1 100 ? 0.239 0.986 -2.465 1.00 92.31 100 LYS A O 1
ATOM 781 N N . VAL A 1 101 ? -0.430 -0.064 -0.578 1.00 91.94 101 VAL A N 1
ATOM 782 C CA . VAL A 1 101 ? 0.858 -0.684 -0.228 1.00 91.94 101 VAL A CA 1
ATOM 783 C C . VAL A 1 101 ? 1.012 -1.983 -1.019 1.00 91.94 101 VAL A C 1
ATOM 785 O O . VAL A 1 101 ? 0.172 -2.878 -0.934 1.00 91.94 101 VAL A O 1
ATOM 788 N N . LYS A 1 102 ? 2.081 -2.100 -1.812 1.00 90.31 102 LYS A N 1
ATOM 789 C CA . LYS A 1 102 ? 2.362 -3.285 -2.643 1.00 90.31 102 LYS A CA 1
ATOM 790 C C . LYS A 1 102 ? 3.254 -4.295 -1.929 1.00 90.31 102 LYS A C 1
ATOM 792 O O . LYS A 1 102 ? 3.220 -5.476 -2.270 1.00 90.31 102 LYS A O 1
ATOM 797 N N . ASN A 1 103 ? 4.049 -3.850 -0.962 1.00 91.56 103 ASN A N 1
ATOM 798 C CA . ASN A 1 103 ? 4.861 -4.706 -0.117 1.00 91.56 103 ASN A CA 1
ATOM 799 C C . ASN A 1 103 ? 3.962 -5.617 0.731 1.00 91.56 103 ASN A C 1
ATOM 801 O O . ASN A 1 103 ? 3.294 -5.165 1.660 1.00 91.56 103 ASN A O 1
ATOM 805 N N . ALA A 1 104 ? 3.950 -6.910 0.404 1.00 91.81 104 ALA A N 1
ATOM 806 C CA . ALA A 1 104 ? 3.044 -7.882 1.005 1.00 91.81 104 ALA A CA 1
ATOM 807 C C . ALA A 1 104 ? 3.267 -8.071 2.514 1.00 91.81 104 ALA A C 1
ATOM 809 O O . ALA A 1 104 ? 2.299 -8.257 3.249 1.00 91.81 104 ALA A O 1
ATOM 810 N N . GLU A 1 105 ? 4.515 -8.004 2.985 1.00 93.81 105 GLU A N 1
ATOM 811 C CA . GLU A 1 105 ? 4.830 -8.172 4.408 1.00 93.81 105 GLU A CA 1
ATOM 812 C C . GLU A 1 105 ? 4.341 -6.973 5.223 1.00 93.81 105 GLU A C 1
ATOM 814 O O . GLU A 1 105 ? 3.667 -7.144 6.239 1.00 93.81 105 GLU A O 1
ATOM 819 N N . VAL A 1 106 ? 4.604 -5.758 4.729 1.00 92.69 106 VAL A N 1
ATOM 820 C CA . VAL A 1 106 ? 4.132 -4.514 5.357 1.00 92.69 106 VAL A CA 1
ATOM 821 C C . VAL A 1 106 ? 2.610 -4.452 5.331 1.00 92.69 106 VAL A C 1
ATOM 823 O O . VAL A 1 106 ? 1.989 -4.174 6.356 1.00 92.69 106 VAL A O 1
ATOM 826 N N . LYS A 1 107 ? 1.997 -4.786 4.190 1.00 93.56 107 LYS A N 1
ATOM 827 C CA . LYS A 1 107 ? 0.543 -4.831 4.049 1.00 93.56 107 LYS A CA 1
ATOM 828 C C . LYS A 1 107 ? -0.083 -5.790 5.063 1.00 93.56 107 LYS A C 1
ATOM 830 O O . LYS A 1 107 ? -1.002 -5.402 5.774 1.00 93.56 107 LYS A O 1
ATOM 835 N N . LYS A 1 108 ? 0.453 -7.007 5.189 1.00 95.12 108 LYS A N 1
ATOM 836 C CA . LYS A 1 108 ? -0.030 -8.005 6.154 1.00 95.12 108 LYS A CA 1
ATOM 837 C C . LYS A 1 108 ? 0.103 -7.520 7.601 1.00 95.12 108 LYS A C 1
ATOM 839 O O . LYS A 1 108 ? -0.807 -7.731 8.398 1.00 95.12 108 LYS A O 1
ATOM 844 N N . ALA A 1 109 ? 1.216 -6.873 7.951 1.00 96.31 109 ALA A N 1
ATOM 845 C CA . ALA A 1 109 ? 1.407 -6.310 9.287 1.00 96.31 109 ALA A CA 1
ATOM 846 C C . ALA A 1 109 ? 0.368 -5.221 9.601 1.00 96.31 109 ALA A C 1
ATOM 848 O O . ALA A 1 109 ? -0.208 -5.210 10.687 1.00 96.31 109 ALA A O 1
ATOM 849 N N . PHE A 1 110 ? 0.096 -4.347 8.635 1.00 96.75 110 PHE A N 1
ATOM 850 C CA . PHE A 1 110 ? -0.914 -3.299 8.743 1.00 96.75 110 PHE A CA 1
ATOM 851 C C . PHE A 1 110 ? -2.340 -3.857 8.827 1.00 96.75 110 PHE A C 1
ATOM 853 O O . PHE A 1 110 ? -3.092 -3.446 9.707 1.00 96.75 110 PHE A O 1
A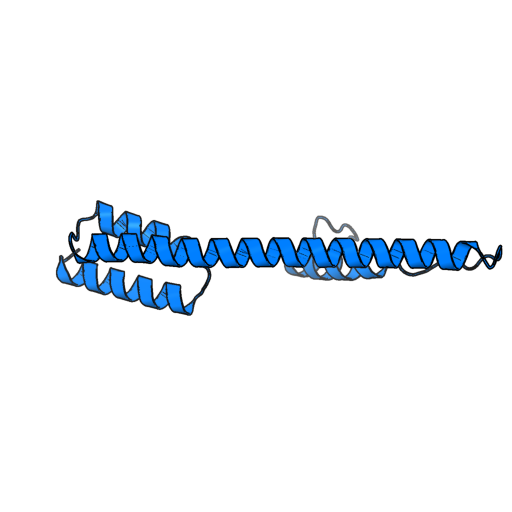TOM 860 N N . ASP A 1 111 ? -2.689 -4.843 7.997 1.00 96.44 111 ASP A N 1
ATOM 861 C CA . ASP A 1 111 ? -3.986 -5.532 8.057 1.00 96.44 111 ASP A CA 1
ATOM 862 C C . ASP A 1 111 ? -4.211 -6.159 9.451 1.00 96.44 111 ASP A C 1
ATOM 864 O O . ASP A 1 111 ? -5.274 -5.995 10.050 1.00 96.44 111 ASP A O 1
ATOM 868 N N . ASN A 1 112 ? -3.187 -6.800 10.029 1.00 96.75 112 ASN A N 1
ATOM 869 C CA . ASN A 1 112 ? -3.266 -7.360 11.383 1.00 96.75 112 ASN A CA 1
ATOM 870 C C . ASN A 1 112 ? -3.498 -6.284 12.459 1.00 96.75 112 ASN A C 1
ATOM 872 O O . ASN A 1 112 ? -4.241 -6.521 13.413 1.00 96.75 112 ASN A O 1
ATOM 876 N N . GLN A 1 113 ? -2.883 -5.104 12.320 1.00 94.81 113 GLN A N 1
ATOM 877 C CA . GLN A 1 113 ? -3.124 -3.983 13.234 1.00 94.81 113 GLN A CA 1
ATOM 878 C C . GLN A 1 113 ? -4.564 -3.477 13.137 1.00 94.81 113 GLN A C 1
ATOM 880 O O . GLN A 1 113 ? -5.197 -3.276 14.172 1.00 94.81 113 GLN A O 1
ATOM 885 N N . VAL A 1 114 ? -5.112 -3.340 11.923 1.00 94.81 114 VAL A N 1
ATOM 886 C CA . VAL A 1 114 ? -6.522 -2.963 11.728 1.00 94.81 114 VAL A CA 1
ATOM 887 C C . VAL A 1 114 ? -7.455 -3.958 12.412 1.00 94.81 114 VAL A C 1
ATOM 889 O O . VAL A 1 114 ? -8.354 -3.543 13.139 1.00 94.81 114 VAL A O 1
ATOM 892 N N . VAL A 1 115 ? -7.227 -5.262 12.234 1.00 94.69 115 VAL A N 1
ATOM 893 C CA . VAL A 1 115 ? -8.019 -6.307 12.904 1.00 94.69 115 VAL A CA 1
ATOM 894 C C . VAL A 1 115 ? -7.938 -6.162 14.427 1.00 94.69 115 VAL A C 1
ATOM 896 O O . VAL A 1 115 ? -8.958 -6.216 15.112 1.00 94.69 115 VAL A O 1
ATOM 899 N N . GLY A 1 116 ? -6.744 -5.903 14.969 1.00 93.88 116 GLY A N 1
ATOM 900 C CA . GLY A 1 116 ? -6.561 -5.634 16.396 1.00 93.88 116 GLY A CA 1
ATOM 901 C C . GLY A 1 116 ? -7.301 -4.383 16.883 1.00 93.88 116 GLY A C 1
ATOM 902 O O . GLY A 1 116 ? -7.845 -4.378 17.987 1.00 93.88 116 GLY A O 1
ATOM 903 N N . ILE A 1 117 ? -7.360 -3.322 16.073 1.00 93.38 117 ILE A N 1
ATOM 904 C CA . ILE A 1 117 ? -8.159 -2.125 16.367 1.00 93.38 117 ILE A CA 1
ATOM 905 C C . ILE A 1 117 ? -9.64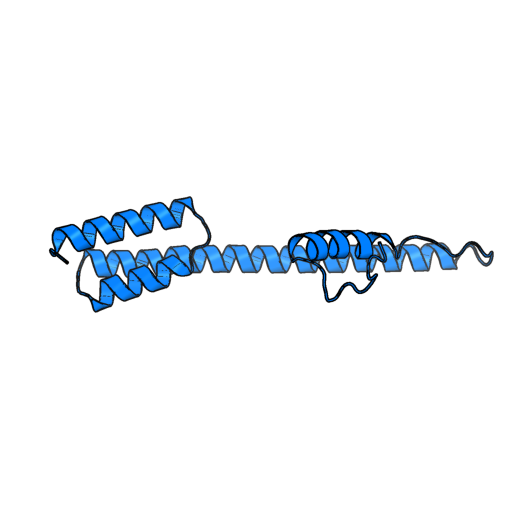9 -2.483 16.392 1.00 93.38 117 ILE A C 1
ATOM 907 O O . ILE A 1 117 ? -10.288 -2.239 17.411 1.00 93.38 117 ILE A O 1
ATOM 911 N N . LYS A 1 118 ? -10.180 -3.119 15.339 1.00 92.81 118 LYS A N 1
ATOM 912 C CA . LYS A 1 118 ? -11.600 -3.512 15.230 1.00 92.81 118 LYS A CA 1
ATOM 913 C C . LYS A 1 118 ? -12.066 -4.355 16.417 1.00 92.81 118 LYS A C 1
ATOM 915 O O . LYS A 1 118 ? -13.055 -4.018 17.062 1.00 92.81 118 LYS A O 1
ATOM 920 N N . ASN A 1 119 ? -11.266 -5.348 16.807 1.00 92.12 119 ASN A N 1
ATOM 921 C CA . ASN A 1 119 ? -11.551 -6.186 17.972 1.00 92.12 119 ASN A CA 1
ATOM 922 C C . ASN A 1 119 ? -11.632 -5.385 19.285 1.00 92.12 119 ASN A C 1
ATOM 924 O O . ASN A 1 119 ? -12.469 -5.688 20.134 1.00 92.12 119 ASN A O 1
ATOM 928 N N . ARG A 1 120 ? -10.791 -4.352 19.467 1.00 88.81 120 ARG A N 1
ATOM 929 C CA . ARG A 1 120 ? -10.821 -3.487 20.664 1.00 88.81 120 ARG A CA 1
ATOM 930 C C . ARG A 1 120 ? -12.083 -2.630 20.731 1.00 88.81 120 ARG A C 1
ATOM 932 O O . ARG A 1 120 ? -12.610 -2.430 21.823 1.00 88.81 120 ARG A O 1
ATOM 939 N N . VAL A 1 121 ? -12.569 -2.145 19.589 1.00 87.94 121 VAL A N 1
ATOM 940 C CA . VAL A 1 121 ? -13.797 -1.333 19.516 1.00 87.94 121 VAL A CA 1
ATOM 941 C C . VAL A 1 121 ? -15.072 -2.135 19.269 1.00 87.94 121 VAL A C 1
ATOM 943 O O . VAL A 1 121 ? -16.143 -1.542 19.192 1.00 87.94 121 VAL A O 1
ATOM 946 N N . LYS A 1 122 ? -14.981 -3.472 19.240 1.00 81.31 122 LYS A N 1
ATOM 947 C CA . LYS A 1 122 ? -16.106 -4.394 19.002 1.00 81.31 122 LYS A CA 1
ATOM 948 C C . LYS A 1 122 ? -16.854 -4.103 17.688 1.00 81.31 122 LYS A C 1
ATOM 950 O O . LYS A 1 122 ? -18.080 -4.212 17.653 1.00 81.31 122 LYS A O 1
ATOM 955 N N . LEU A 1 123 ? -16.110 -3.722 16.648 1.00 65.62 123 LEU A N 1
ATOM 956 C CA . LEU A 1 123 ? -16.603 -3.534 15.276 1.00 65.62 123 LEU A CA 1
ATOM 957 C C . LEU A 1 123 ? -16.355 -4.776 14.419 1.00 65.62 123 LEU A C 1
ATOM 959 O O . LEU A 1 123 ? -15.291 -5.411 14.609 1.00 65.62 123 LEU A O 1
#

Secondary structure (DSSP, 8-state):
------GGG--HHHHHHHHHHHTTGGG--------HHHHHHHHHHHHHHHHHHHHHHHHHHHHHHHHHHHHHHHHHHHHHHHHHS--HHHHHHHHHHHTT---HHHHHHHHHHHHHHHHHHT-

Foldseek 3Di:
DDPDPDPVPDDPVVVVVVVVVVVVVVPDDDDDDDDPVVVVVVVVVVVVVVVVVVVVVVVVVVVVVVVLVVLLVVLVVLLVVCQVPVDPVSLVVSVVSLVSHPPPVSSVVSVVSSVVSCVVVVD

pLDDT: mean 74.5, std 20.11, range [34.69, 96.81]

Sequence (123 aa):
MNKNLNPLNWTKKQQIISGAVAIILIGGVTTGIVNHANHQAKERKIEALKNKKIKLCKARAEKARKLEKTNEADSKKLLDIAEKTPTDKNIKLAEDSILKVKNAEVKKAFDNQVVGIKNRVKL

Organism: Lactococcus lactis subsp. lactis (NCBI:txid1360)

Radius of gyration: 25.46 Å; chains: 1; bounding box: 50×36×69 Å